Protein AF-A0A7R9XNV8-F1 (afdb_monomer)

Foldseek 3Di:
DACAVLLQCPDDDDPSVVVSVVSVVVVVVVVVVVCVVQPAALLQLLLPLQQPDADPPWPCNRGDPSVLSSLLSVLVLLVVLLVQFVVSLCCQQPPVLCRHPVCVVVDDPVPDSSSNVSSVSSVVSCVSVVRDHHSVNRVDDPVCVVVSVVSSVVVVVRHVSRSHD

InterPro domains:
  IPR039697 Iron-type alcohol dehydrogenase-like [PTHR11496] (18-164)
  IPR056798 Fe-containing alcohol dehydrogenase-like, C-terminal [PF25137] (19-164)

Radius of gyration: 17.06 Å; Cα contacts (8 Å, |Δi|>4): 182; chains: 1; bounding box: 47×35×40 Å

pLDDT: mean 87.43, std 15.34, range [40.94, 98.19]

Solvent-accessible surface area (backbone atoms only — not comparable to full-atom values): 9037 Å² total; per-residue (Å²): 129,66,56,53,75,51,68,68,53,90,80,57,74,66,71,67,33,52,55,35,50,51,50,42,51,52,50,52,49,52,48,50,58,46,44,74,76,52,66,64,22,46,37,54,24,54,14,48,42,47,21,64,43,53,41,88,90,27,85,30,51,86,22,33,57,62,73,56,23,31,56,47,30,38,54,64,46,51,51,52,32,36,75,71,14,72,66,51,23,45,44,31,33,70,62,47,24,52,40,59,38,61,72,57,78,78,70,66,65,90,82,63,62,44,35,59,51,34,44,52,50,52,53,50,52,38,52,70,62,71,46,70,79,49,64,57,74,57,54,51,50,81,87,48,48,64,60,41,51,57,53,21,64,70,32,49,88,21,40,75,58,28,85,50,129

Mean predicted aligned error: 6.17 Å

Nearest PDB structures (foldseek):
  3w5s-assembly1_B  TM=8.008E-01  e=2.190E+00  Rhizobium sp. MTP-10005

Secondary structure (DSSP, 8-state):
--SSTTTS-TT--SHHHHHHHHHHHHHHHHHHHHHHHS---HHHHHHHHHHH---TTSS-TT---HHHHHHHHHHHHHHHHHHH-HHHHHIIIIIIHHHH-GGGGGT--TTS-HHHHHHHHHHHHHHHTT---SGGGGT--GGGHHHHHHHHHT-HHHHTTSS--

Sequence (165 aa):
ESLVPAVAGAGTAGEEADAYRETQLVGSYLAGLAFGNAPVAAIHALAYPIGAFAKDDAPYPKGVPHGLSVSLMSAPVMRYNAEHSAWARDIYANELLPHVHPSALQGVERADDGAEHFVRVYESIARQCNVPSRISDVGIRGDDVASLAEQSQLQTRLLVNNPVA

Structure (mmCIF, N/CA/C/O backbone):
data_AF-A0A7R9XNV8-F1
#
_entry.id   AF-A0A7R9XNV8-F1
#
loop_
_atom_site.group_PDB
_atom_site.id
_atom_site.type_symbol
_atom_site.label_atom_id
_atom_site.label_alt_id
_atom_site.label_comp_id
_atom_site.label_asym_id
_atom_site.label_entity_id
_atom_site.label_seq_id
_atom_site.pdbx_PDB_ins_code
_atom_site.Cartn_x
_atom_site.Cartn_y
_atom_site.Cartn_z
_atom_site.occupancy
_atom_site.B_iso_or_equiv
_atom_site.auth_seq_id
_atom_site.auth_comp_id
_atom_site.auth_asym_id
_atom_site.auth_atom_id
_atom_site.pdbx_PDB_model_num
ATOM 1 N N . GLU A 1 1 ? 19.301 2.058 -8.188 1.00 40.94 1 GLU A N 1
ATOM 2 C CA . GLU A 1 1 ? 19.597 1.487 -6.856 1.00 40.94 1 GLU A CA 1
ATOM 3 C C . GLU A 1 1 ? 18.374 0.719 -6.360 1.00 40.94 1 GLU A C 1
ATOM 5 O O . GLU A 1 1 ? 17.274 1.048 -6.787 1.00 40.94 1 GLU A O 1
ATOM 10 N N . SER A 1 2 ? 18.559 -0.348 -5.576 1.00 43.47 2 SER A N 1
ATOM 11 C CA . SER A 1 2 ? 17.472 -1.223 -5.089 1.00 43.47 2 SER A CA 1
ATOM 12 C C . SER A 1 2 ? 16.751 -0.591 -3.897 1.00 43.47 2 SER A C 1
ATOM 14 O O . SER A 1 2 ? 17.419 -0.105 -2.990 1.00 43.47 2 SER A O 1
ATOM 16 N N . LEU A 1 3 ? 15.417 -0.637 -3.858 1.00 48.75 3 LEU A N 1
ATOM 17 C CA . LEU A 1 3 ? 14.609 -0.082 -2.756 1.00 48.75 3 LEU A CA 1
ATOM 18 C C . LEU A 1 3 ? 14.559 -0.979 -1.499 1.00 48.75 3 LEU A C 1
ATOM 20 O O . LEU A 1 3 ? 14.140 -0.527 -0.439 1.00 48.75 3 LEU A O 1
ATOM 24 N N . VAL A 1 4 ? 14.983 -2.245 -1.579 1.00 45.91 4 VAL A N 1
ATOM 25 C CA . VAL A 1 4 ? 14.828 -3.229 -0.478 1.00 45.91 4 VAL A CA 1
ATOM 26 C C . VAL A 1 4 ? 15.712 -2.974 0.740 1.00 45.91 4 VAL A C 1
ATOM 28 O O . VAL A 1 4 ? 15.193 -3.059 1.854 1.00 45.91 4 VAL A O 1
ATOM 31 N N . PRO A 1 5 ? 17.013 -2.648 0.597 1.00 47.16 5 PRO A N 1
ATOM 32 C CA . PRO A 1 5 ? 17.860 -2.389 1.762 1.00 47.16 5 PRO A CA 1
ATOM 33 C C . PRO A 1 5 ? 17.363 -1.186 2.582 1.00 47.16 5 PRO A C 1
ATOM 35 O O . PRO A 1 5 ? 17.653 -1.086 3.770 1.00 47.16 5 PRO A O 1
ATOM 38 N N . A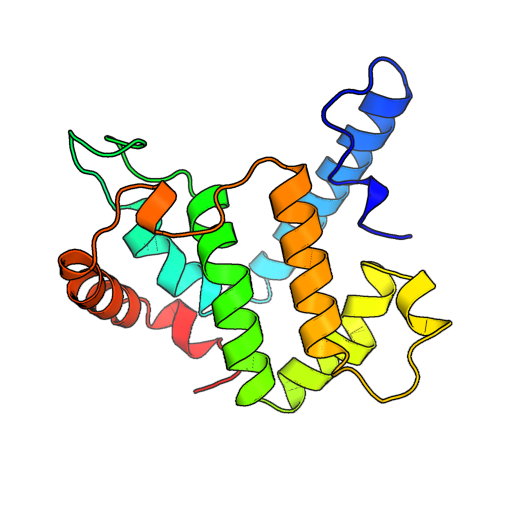LA A 1 6 ? 16.573 -0.302 1.961 1.00 51.00 6 ALA A N 1
ATOM 39 C CA . ALA A 1 6 ? 16.096 0.945 2.542 1.00 51.00 6 ALA A CA 1
ATOM 40 C C . ALA A 1 6 ? 14.886 0.799 3.476 1.00 51.00 6 ALA A C 1
ATOM 42 O O . ALA A 1 6 ? 14.551 1.765 4.142 1.00 51.00 6 ALA A O 1
ATOM 43 N N . VAL A 1 7 ? 14.248 -0.372 3.602 1.00 54.41 7 VAL A N 1
ATOM 44 C CA . VAL A 1 7 ? 13.054 -0.527 4.468 1.00 54.41 7 VAL A CA 1
ATOM 45 C C . VAL A 1 7 ? 13.297 -1.420 5.704 1.00 54.41 7 VAL A C 1
ATOM 47 O O . VAL A 1 7 ? 12.541 -1.365 6.675 1.00 54.41 7 VAL A O 1
ATOM 50 N N . ALA A 1 8 ? 14.391 -2.192 5.728 1.00 52.41 8 ALA A N 1
ATOM 51 C CA . ALA A 1 8 ? 14.688 -3.180 6.778 1.00 52.41 8 ALA A CA 1
ATOM 52 C C . ALA A 1 8 ? 15.786 -2.768 7.788 1.00 52.41 8 ALA A C 1
ATOM 54 O O . ALA A 1 8 ? 16.218 -3.582 8.599 1.00 52.41 8 ALA A O 1
ATOM 55 N N . GLY A 1 9 ? 16.233 -1.510 7.783 1.00 52.38 9 GLY A N 1
ATOM 56 C CA . GLY A 1 9 ? 17.311 -0.991 8.644 1.00 52.38 9 GLY A CA 1
ATOM 57 C C . GLY A 1 9 ? 16.867 -0.543 10.041 1.00 52.38 9 GLY A C 1
ATOM 58 O O . GLY A 1 9 ? 17.611 0.150 10.733 1.00 52.38 9 GLY A O 1
ATOM 59 N N . ALA A 1 10 ? 15.655 -0.903 10.476 1.00 48.78 10 ALA A N 1
ATOM 60 C CA . ALA A 1 10 ? 15.133 -0.577 11.804 1.00 48.78 10 ALA A CA 1
ATOM 61 C C . ALA A 1 10 ? 15.856 -1.397 12.895 1.00 48.78 10 ALA A C 1
ATOM 63 O O . ALA A 1 10 ? 15.313 -2.343 13.456 1.00 48.78 10 ALA A O 1
ATOM 64 N N . GLY A 1 11 ? 17.116 -1.054 13.163 1.00 53.16 11 GLY A N 1
ATOM 65 C CA . GLY A 1 11 ? 17.972 -1.728 14.140 1.00 53.16 11 GLY A CA 1
ATOM 66 C C . GLY A 1 11 ? 19.460 -1.385 14.039 1.00 53.16 11 GLY A C 1
ATOM 67 O O . GLY A 1 11 ? 20.218 -1.768 14.928 1.00 53.16 11 GLY A O 1
ATOM 68 N N . THR A 1 12 ? 19.893 -0.666 12.999 1.00 59.47 12 THR A N 1
ATOM 69 C CA . THR A 1 12 ? 21.294 -0.256 12.841 1.00 59.47 12 THR A CA 1
ATOM 70 C C . THR A 1 12 ? 21.581 1.020 13.642 1.00 59.47 12 THR A C 1
ATOM 72 O O . THR A 1 12 ? 20.697 1.848 13.880 1.00 59.47 12 THR A O 1
ATOM 75 N N . ALA A 1 13 ? 22.818 1.170 14.117 1.00 64.75 13 ALA A N 1
ATOM 76 C CA . ALA A 1 13 ? 23.297 2.348 14.839 1.00 64.75 13 ALA A CA 1
ATOM 77 C C . ALA A 1 13 ? 24.561 2.888 14.158 1.00 64.75 13 ALA A C 1
ATOM 79 O O . ALA A 1 13 ? 25.308 2.126 13.549 1.00 64.75 13 ALA A O 1
ATOM 80 N N . GLY A 1 14 ? 24.814 4.192 14.280 1.00 71.44 14 GLY A N 1
ATOM 81 C CA . GLY A 1 14 ? 25.939 4.847 13.607 1.00 71.44 14 GLY A CA 1
ATOM 82 C C . GLY A 1 14 ? 25.645 5.182 12.142 1.00 71.44 14 GLY A C 1
ATOM 83 O O . GLY A 1 14 ? 24.487 5.317 11.753 1.00 71.44 14 GLY A O 1
ATOM 84 N N . GLU A 1 15 ? 26.696 5.327 11.338 1.00 74.06 15 GLU A N 1
ATOM 85 C CA . GLU A 1 15 ? 26.646 5.876 9.970 1.00 74.06 15 GLU A CA 1
ATOM 86 C C . GLU A 1 15 ? 25.699 5.110 9.026 1.00 74.06 15 GLU A C 1
ATOM 88 O O . GLU A 1 15 ? 25.050 5.711 8.172 1.00 74.06 15 GLU A O 1
ATOM 93 N N . GLU A 1 16 ? 25.541 3.797 9.220 1.00 75.12 16 GLU A N 1
ATOM 94 C CA . GLU A 1 16 ? 24.609 2.966 8.444 1.00 75.12 16 GLU A CA 1
ATOM 95 C C . GLU A 1 16 ? 23.139 3.359 8.676 1.00 75.12 16 GLU A C 1
ATOM 97 O O . GLU A 1 16 ? 22.328 3.351 7.749 1.00 75.12 16 GLU A O 1
ATOM 102 N N . ALA A 1 17 ? 22.790 3.760 9.902 1.00 76.19 17 ALA A N 1
ATOM 103 C CA . ALA A 1 17 ? 21.446 4.220 10.234 1.00 76.19 17 ALA A CA 1
ATOM 104 C C . ALA A 1 17 ? 21.138 5.585 9.606 1.00 76.19 17 ALA A C 1
ATOM 106 O O . ALA A 1 17 ? 19.993 5.861 9.244 1.00 76.19 17 ALA A O 1
ATOM 107 N N . ASP A 1 18 ? 22.149 6.441 9.475 1.00 81.88 18 ASP A N 1
ATOM 108 C CA . ASP A 1 18 ? 21.992 7.766 8.879 1.00 81.88 18 ASP A CA 1
ATOM 109 C C . ASP A 1 18 ? 21.856 7.674 7.358 1.00 81.88 18 ASP A C 1
ATOM 111 O O . ASP A 1 18 ? 20.914 8.244 6.808 1.00 81.88 18 ASP A O 1
ATOM 115 N N . ALA A 1 19 ? 22.675 6.848 6.697 1.00 82.56 19 ALA A N 1
ATOM 116 C CA . ALA A 1 19 ? 22.517 6.542 5.274 1.00 82.56 19 ALA A CA 1
ATOM 117 C C . ALA A 1 19 ? 21.137 5.925 4.963 1.00 82.56 19 ALA A C 1
ATOM 119 O O . ALA A 1 19 ? 20.483 6.269 3.973 1.00 82.56 19 ALA A O 1
ATOM 120 N N . TYR A 1 20 ? 20.648 5.050 5.847 1.00 81.25 20 TYR A N 1
ATOM 121 C CA . TYR A 1 20 ? 19.305 4.482 5.753 1.00 81.25 20 TYR A CA 1
ATOM 122 C C . TYR A 1 20 ? 18.211 5.557 5.848 1.00 81.25 20 TYR A C 1
ATOM 124 O O . TYR A 1 20 ? 17.306 5.608 5.011 1.00 81.25 20 TYR A O 1
ATOM 132 N N . ARG A 1 21 ? 18.285 6.445 6.848 1.00 83.94 21 ARG A N 1
ATOM 133 C CA . ARG A 1 21 ? 17.314 7.538 7.026 1.00 83.94 21 ARG A CA 1
ATOM 134 C C . ARG A 1 21 ? 17.327 8.512 5.858 1.00 83.94 21 ARG A C 1
ATOM 136 O O . ARG A 1 21 ? 16.256 8.945 5.443 1.00 83.94 21 ARG A O 1
ATOM 143 N N . GLU A 1 22 ? 18.502 8.841 5.333 1.00 89.94 22 GLU A N 1
ATOM 144 C CA . GLU A 1 22 ? 18.644 9.691 4.151 1.00 89.94 22 GLU A CA 1
ATOM 145 C C . GLU A 1 22 ? 17.948 9.057 2.944 1.00 89.94 22 GLU A C 1
ATOM 147 O O . GLU A 1 22 ? 17.108 9.696 2.309 1.00 89.94 22 GLU A O 1
ATOM 152 N N . THR A 1 23 ? 18.194 7.769 2.700 1.00 88.31 23 THR A N 1
ATOM 153 C CA . THR A 1 23 ? 17.541 7.026 1.613 1.00 88.31 23 THR A CA 1
ATOM 154 C C . THR A 1 23 ? 16.018 7.020 1.774 1.00 88.31 23 THR A C 1
ATOM 156 O O . THR A 1 23 ? 15.289 7.284 0.816 1.00 88.31 23 THR A O 1
ATOM 159 N N . GLN A 1 24 ? 15.515 6.795 2.991 1.00 87.88 24 GLN A N 1
ATOM 160 C CA . GLN A 1 24 ? 14.078 6.825 3.279 1.00 87.88 24 GLN A CA 1
ATOM 161 C C . GLN A 1 24 ? 13.466 8.220 3.131 1.00 87.88 24 GLN A C 1
ATOM 163 O O . GLN A 1 24 ? 12.341 8.350 2.646 1.00 87.88 24 GLN A O 1
ATOM 168 N N . LEU A 1 25 ? 14.193 9.268 3.520 1.00 93.06 25 LEU A N 1
ATOM 169 C CA . LEU A 1 25 ? 13.758 10.649 3.347 1.00 93.06 25 LEU A CA 1
ATOM 170 C C . LEU A 1 25 ? 13.634 10.997 1.860 1.00 93.06 25 LEU A C 1
ATOM 172 O O . LEU A 1 25 ? 12.608 11.536 1.445 1.00 93.06 25 LEU A O 1
ATOM 176 N N . VAL A 1 26 ? 14.638 10.636 1.057 1.00 95.00 26 VAL A N 1
ATOM 177 C CA . VAL A 1 26 ? 14.620 10.823 -0.400 1.00 95.00 26 VAL A CA 1
ATOM 178 C C . VAL A 1 26 ? 13.481 10.021 -1.031 1.00 9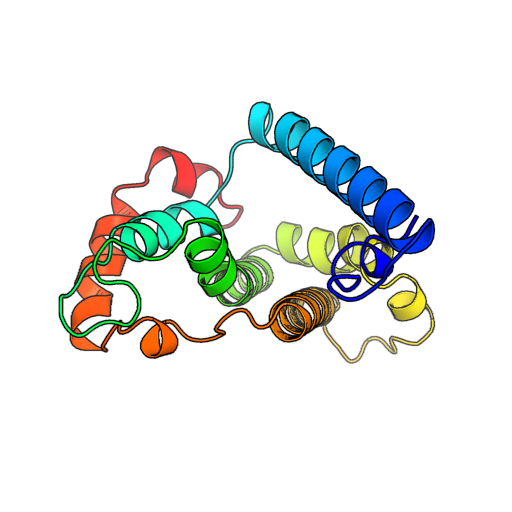5.00 26 VAL A C 1
ATOM 180 O O . VAL A 1 26 ? 12.707 10.576 -1.809 1.00 95.00 26 VAL A O 1
ATOM 183 N N . GLY A 1 27 ? 13.317 8.749 -0.659 1.00 91.56 27 GLY A N 1
ATOM 184 C CA . GLY A 1 27 ? 12.229 7.901 -1.151 1.00 91.56 27 GLY A CA 1
ATOM 185 C C . GLY A 1 27 ? 10.844 8.472 -0.835 1.00 91.56 27 GLY A C 1
ATOM 186 O O . GLY A 1 27 ? 9.992 8.558 -1.718 1.00 91.56 27 GLY A O 1
ATOM 187 N N . SER A 1 28 ? 10.633 8.936 0.399 1.00 92.50 28 SER A N 1
ATOM 188 C CA . SER A 1 28 ? 9.384 9.580 0.829 1.00 92.50 28 SER A CA 1
ATOM 189 C C . SER A 1 28 ? 9.111 10.883 0.070 1.00 92.50 28 SER A C 1
ATOM 191 O O . SER A 1 28 ? 7.989 11.117 -0.384 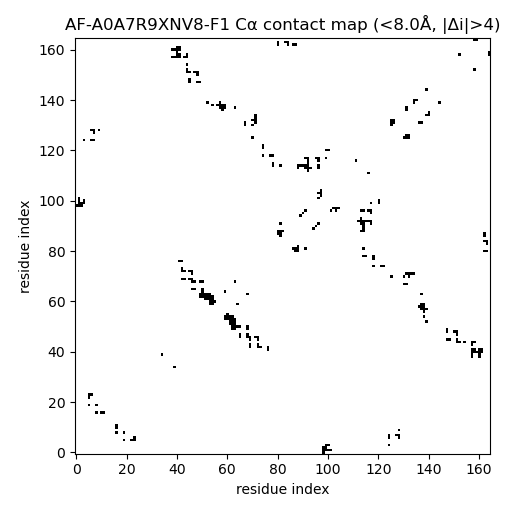1.00 92.50 28 SER A O 1
ATOM 193 N N . TYR A 1 29 ? 10.139 11.709 -0.144 1.00 96.06 29 TYR A N 1
ATOM 194 C CA . TYR A 1 29 ? 10.023 12.935 -0.932 1.00 96.06 29 TYR A CA 1
ATOM 195 C C . TYR A 1 29 ? 9.635 12.648 -2.391 1.00 96.06 29 TYR A C 1
ATOM 197 O O . TYR A 1 29 ? 8.694 13.252 -2.909 1.00 96.06 29 TYR A O 1
ATOM 205 N N . LEU A 1 30 ? 10.303 11.688 -3.039 1.00 95.88 30 LEU A N 1
ATOM 206 C CA . LEU A 1 30 ? 9.993 11.277 -4.412 1.00 95.88 30 LEU A CA 1
ATOM 207 C C . LEU A 1 30 ? 8.585 10.683 -4.528 1.00 95.88 30 LEU A C 1
ATOM 209 O O . LEU A 1 30 ? 7.868 11.002 -5.476 1.00 95.88 30 LEU A O 1
ATOM 213 N N . ALA A 1 31 ? 8.157 9.881 -3.549 1.00 93.19 31 ALA A N 1
ATOM 214 C CA . ALA A 1 31 ? 6.788 9.384 -3.488 1.00 93.19 31 ALA A CA 1
ATOM 215 C C . ALA A 1 31 ? 5.785 10.547 -3.403 1.00 93.19 31 ALA A C 1
ATOM 217 O O . ALA A 1 31 ? 4.812 10.563 -4.155 1.00 93.19 31 ALA A O 1
ATOM 218 N N . GLY A 1 32 ? 6.064 11.551 -2.562 1.00 94.31 32 GLY A N 1
ATOM 219 C CA . GLY A 1 32 ? 5.276 12.781 -2.448 1.00 94.31 32 GLY A CA 1
ATOM 220 C C . GLY A 1 32 ? 5.142 13.547 -3.763 1.00 94.31 32 GLY A C 1
ATOM 221 O O . GLY A 1 32 ? 4.040 13.952 -4.134 1.00 94.31 32 GLY A O 1
ATOM 222 N N . LEU A 1 33 ? 6.243 13.697 -4.504 1.00 97.00 33 LEU A N 1
ATOM 223 C CA . LEU A 1 33 ? 6.218 14.293 -5.841 1.00 97.00 33 LEU A CA 1
ATOM 224 C C . LEU A 1 33 ? 5.381 13.465 -6.823 1.00 97.00 33 LEU A C 1
ATOM 226 O O . LEU A 1 33 ? 4.619 14.036 -7.604 1.00 97.00 33 LEU A O 1
ATOM 230 N N . ALA A 1 34 ? 5.494 12.136 -6.778 1.00 94.44 34 ALA A N 1
ATOM 231 C CA . ALA A 1 34 ? 4.751 11.244 -7.659 1.00 94.44 34 ALA A CA 1
ATOM 232 C C . ALA A 1 34 ? 3.240 11.326 -7.401 1.00 94.44 34 ALA A C 1
ATOM 234 O O . ALA A 1 34 ? 2.496 11.726 -8.296 1.00 94.44 34 ALA A O 1
ATOM 235 N N . PHE A 1 35 ? 2.769 11.032 -6.182 1.00 92.56 35 PHE A N 1
ATOM 236 C CA . PHE A 1 35 ? 1.324 11.030 -5.917 1.00 92.56 35 PHE A CA 1
ATOM 237 C C . PHE A 1 35 ? 0.701 12.432 -5.865 1.00 92.56 35 PHE A C 1
ATOM 239 O O . PHE A 1 35 ? -0.516 12.567 -5.993 1.00 92.56 35 PHE A O 1
ATOM 246 N N . GLY A 1 36 ? 1.518 13.483 -5.717 1.00 91.56 36 GLY A N 1
ATOM 247 C CA . GLY A 1 36 ? 1.087 14.870 -5.896 1.00 91.56 36 GLY A CA 1
ATOM 248 C C . GLY A 1 36 ? 0.667 15.199 -7.335 1.00 91.56 36 GLY A C 1
ATOM 249 O O . GLY A 1 36 ? -0.137 16.107 -7.530 1.00 91.56 36 GLY A O 1
ATOM 250 N N . ASN A 1 37 ? 1.164 14.449 -8.329 1.00 93.56 37 ASN A N 1
ATOM 251 C CA . ASN A 1 37 ? 0.853 14.635 -9.753 1.00 93.56 37 ASN A CA 1
ATOM 252 C C . ASN A 1 37 ? 0.032 13.481 -10.357 1.00 93.56 37 ASN A C 1
ATOM 254 O O . ASN A 1 37 ? -0.722 13.692 -11.303 1.00 93.56 37 ASN A O 1
ATOM 258 N N . ALA A 1 38 ? 0.154 12.274 -9.805 1.00 91.81 38 ALA A N 1
ATOM 259 C CA . ALA A 1 38 ? -0.603 11.086 -10.181 1.00 91.81 38 ALA A CA 1
ATOM 260 C C . ALA A 1 38 ? -1.309 10.534 -8.931 1.00 91.81 38 ALA A C 1
ATOM 262 O O . ALA A 1 38 ? -0.711 9.751 -8.190 1.00 91.81 38 ALA A O 1
ATOM 263 N N . PRO A 1 39 ? -2.548 10.975 -8.641 1.00 91.12 39 PRO A N 1
ATOM 264 C CA . PRO A 1 39 ? -3.224 10.639 -7.397 1.00 91.12 39 PRO A CA 1
ATOM 265 C C . PRO A 1 39 ? -3.337 9.134 -7.149 1.00 91.12 39 PRO A C 1
ATOM 267 O O . PRO A 1 39 ? -3.355 8.311 -8.060 1.00 91.12 39 PRO A O 1
ATOM 270 N N . VAL A 1 40 ? -3.475 8.787 -5.875 1.00 95.69 40 VAL A N 1
ATOM 271 C CA . VAL A 1 40 ? -3.647 7.405 -5.423 1.00 95.69 40 VAL A CA 1
ATOM 272 C C . VAL A 1 40 ? -4.999 6.806 -5.842 1.00 95.69 40 VAL A C 1
ATOM 274 O O . VAL A 1 40 ? -5.939 7.520 -6.206 1.00 95.69 40 VAL A O 1
ATOM 277 N N . ALA A 1 41 ? -5.088 5.476 -5.755 1.00 97.12 41 ALA A N 1
ATOM 278 C CA . ALA A 1 41 ? -6.204 4.681 -6.266 1.00 97.12 41 ALA A CA 1
ATOM 279 C C . ALA A 1 41 ? -6.859 3.791 -5.184 1.00 97.12 41 ALA A C 1
ATOM 281 O O . ALA A 1 41 ? -6.927 4.170 -4.009 1.00 97.12 41 ALA A O 1
ATOM 282 N N . ALA A 1 42 ? -7.330 2.596 -5.564 1.00 97.94 42 ALA A N 1
ATOM 283 C CA . ALA A 1 42 ? -8.139 1.716 -4.720 1.00 97.94 42 ALA A CA 1
ATOM 284 C C . ALA A 1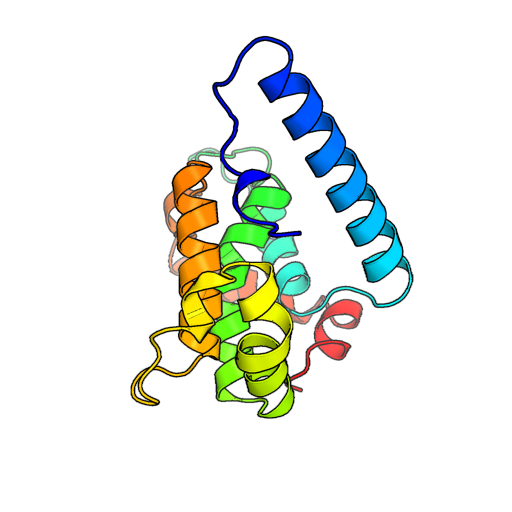 42 ? -7.482 1.339 -3.380 1.00 97.94 42 ALA A C 1
ATOM 286 O O . ALA A 1 42 ? -8.178 1.291 -2.372 1.00 97.94 42 ALA A O 1
ATOM 287 N N . ILE A 1 43 ? -6.153 1.164 -3.318 1.00 97.88 43 ILE A N 1
ATOM 288 C CA . ILE A 1 43 ? -5.453 0.892 -2.044 1.00 97.88 43 ILE A CA 1
ATOM 289 C C . ILE A 1 43 ? -5.814 1.949 -0.989 1.00 97.88 43 ILE A C 1
ATOM 291 O O . ILE A 1 43 ? -6.176 1.604 0.131 1.00 97.88 43 ILE A O 1
ATOM 295 N N . HIS A 1 44 ? -5.769 3.236 -1.347 1.00 98.00 44 HIS A N 1
ATOM 296 C CA . HIS A 1 44 ? -6.103 4.313 -0.411 1.00 98.00 44 HIS A CA 1
ATOM 297 C C . HIS A 1 44 ? -7.611 4.417 -0.166 1.00 98.00 44 HIS A C 1
ATOM 299 O O . HIS A 1 44 ? -8.022 4.653 0.968 1.00 98.00 44 HIS A O 1
ATOM 305 N N . ALA A 1 45 ? -8.432 4.192 -1.198 1.00 97.94 45 ALA A N 1
ATOM 306 C CA . ALA A 1 45 ? -9.890 4.171 -1.069 1.00 97.94 45 ALA A CA 1
ATOM 307 C C . ALA A 1 45 ? -10.366 3.150 -0.021 1.00 97.94 45 ALA A C 1
ATOM 309 O O . ALA A 1 45 ? -11.207 3.469 0.818 1.00 97.94 45 ALA A O 1
ATOM 310 N N . LEU A 1 46 ? -9.793 1.944 -0.038 1.00 98.00 46 LEU A N 1
ATOM 311 C CA . LEU A 1 46 ? -10.117 0.879 0.911 1.00 98.00 46 LEU A CA 1
ATOM 312 C C . LEU A 1 46 ? -9.452 1.100 2.280 1.00 98.00 46 LEU A C 1
ATOM 314 O O . LEU A 1 46 ? -10.011 0.745 3.317 1.00 98.00 46 LEU A O 1
ATOM 318 N N . ALA A 1 47 ? -8.283 1.742 2.308 1.00 97.81 47 ALA A N 1
ATOM 319 C CA . ALA A 1 47 ? -7.567 2.050 3.542 1.00 97.81 47 ALA A CA 1
ATOM 320 C C . ALA A 1 47 ? -8.226 3.147 4.394 1.00 97.81 47 ALA A C 1
ATOM 322 O O . ALA A 1 47 ? -7.984 3.190 5.602 1.00 97.81 47 ALA A O 1
ATOM 323 N N . TYR A 1 48 ? -9.021 4.050 3.809 1.00 97.62 48 TYR A N 1
ATOM 324 C CA . TYR A 1 48 ? -9.656 5.151 4.545 1.00 97.62 48 TYR A CA 1
ATOM 325 C C . TYR A 1 48 ? -10.693 4.663 5.573 1.00 97.62 48 TYR A C 1
ATOM 327 O O . TYR A 1 48 ? -10.533 5.005 6.747 1.00 97.62 48 TYR A O 1
ATOM 335 N N . PRO A 1 49 ? -11.685 3.820 5.215 1.00 97.31 49 PRO A N 1
ATOM 336 C CA . PRO A 1 49 ? -12.597 3.218 6.193 1.00 97.31 49 PRO A CA 1
ATOM 337 C C . PRO A 1 49 ? -11.878 2.409 7.274 1.00 97.31 49 PRO A C 1
ATOM 339 O O . PRO A 1 49 ? -12.207 2.522 8.449 1.00 97.31 49 PRO A O 1
ATOM 342 N N . ILE A 1 50 ? -10.842 1.648 6.900 1.00 97.25 50 ILE A N 1
ATOM 343 C CA . ILE A 1 50 ? -10.020 0.896 7.861 1.00 97.25 50 ILE A CA 1
ATOM 344 C C . ILE A 1 50 ? -9.290 1.850 8.814 1.00 97.25 50 ILE A C 1
ATOM 346 O O . ILE A 1 50 ? -9.239 1.601 10.011 1.00 97.25 50 ILE A O 1
ATOM 350 N N . GLY A 1 51 ? -8.752 2.962 8.312 1.00 96.44 51 GLY A N 1
ATOM 351 C CA . GLY A 1 51 ? -8.104 3.978 9.142 1.00 96.44 51 GLY A CA 1
ATOM 352 C C . GLY A 1 51 ? -9.066 4.634 10.135 1.00 96.44 51 GLY A C 1
ATOM 353 O O . GLY A 1 51 ? -8.695 4.909 11.273 1.00 96.44 51 GLY A O 1
ATOM 354 N N . ALA A 1 52 ? -10.319 4.832 9.723 1.00 96.44 52 ALA A N 1
ATOM 355 C CA . ALA A 1 52 ? -11.388 5.358 10.567 1.00 96.44 52 ALA A CA 1
ATOM 356 C C . ALA A 1 52 ? -12.018 4.302 11.498 1.00 96.44 52 ALA A C 1
ATOM 358 O O . ALA A 1 52 ? -12.825 4.658 12.357 1.00 96.44 52 ALA A O 1
ATOM 359 N N . PHE A 1 53 ? -11.666 3.021 11.347 1.00 95.69 53 PHE A N 1
ATOM 360 C CA . PHE A 1 53 ? -12.198 1.946 12.175 1.00 95.69 53 PHE A CA 1
ATOM 361 C C . PHE A 1 53 ? -11.702 2.089 13.614 1.00 95.69 53 PHE A C 1
ATOM 363 O O . PHE A 1 53 ? -10.524 1.883 13.910 1.00 95.69 53 PHE A O 1
ATOM 370 N N . ALA A 1 54 ? -12.622 2.431 14.509 1.00 92.94 54 ALA A N 1
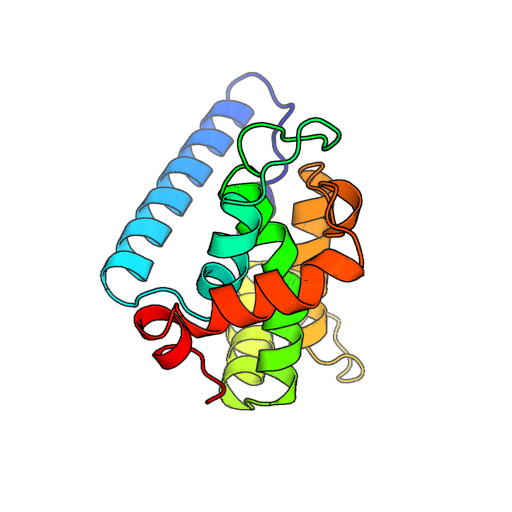ATOM 371 C CA . ALA A 1 54 ? -12.368 2.616 15.927 1.00 92.94 54 ALA A CA 1
ATOM 372 C C . ALA A 1 54 ? -13.414 1.842 16.737 1.00 92.94 54 ALA A C 1
ATOM 374 O O . ALA A 1 54 ? -14.615 2.094 16.623 1.00 92.94 54 ALA A O 1
ATOM 375 N N . LYS A 1 55 ? -12.945 0.895 17.552 1.00 92.81 55 LYS A N 1
ATOM 376 C CA . LY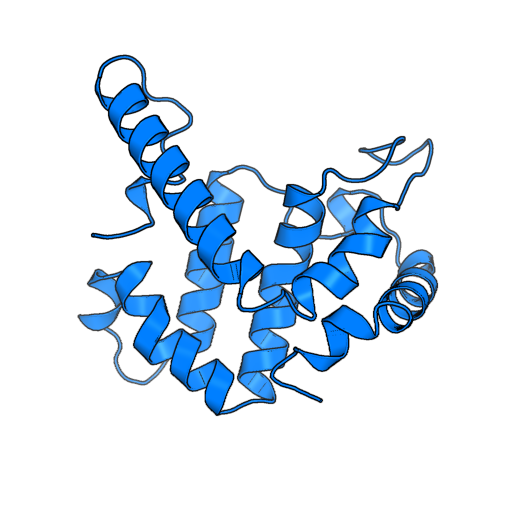S A 1 55 ? -13.743 0.177 18.551 1.00 92.81 55 LYS A CA 1
ATOM 377 C C . LYS A 1 55 ? -12.957 0.082 19.848 1.00 92.81 55 LYS A C 1
ATOM 379 O O . LYS A 1 55 ? -11.751 -0.154 19.811 1.00 92.81 55 LYS A O 1
ATOM 384 N N . ASP A 1 56 ? -13.645 0.231 20.975 1.00 92.75 56 ASP A N 1
ATOM 385 C CA . ASP A 1 56 ? -13.014 0.240 22.302 1.00 92.75 56 ASP A CA 1
ATOM 386 C C . ASP A 1 56 ? -12.263 -1.064 22.618 1.00 92.75 56 ASP A C 1
ATOM 388 O O . ASP A 1 56 ? -11.274 -1.046 23.346 1.00 92.75 56 ASP A O 1
ATOM 392 N N . ASP A 1 57 ? -12.709 -2.189 22.051 1.00 92.38 57 ASP A N 1
ATOM 393 C CA . ASP A 1 57 ? -12.111 -3.516 22.220 1.00 92.38 57 ASP A CA 1
ATOM 394 C C . ASP A 1 57 ? -11.068 -3.876 21.140 1.00 92.38 57 ASP A C 1
ATOM 396 O O . ASP A 1 57 ? -10.524 -4.982 21.163 1.00 92.38 57 ASP A O 1
ATOM 400 N N . ALA A 1 58 ? -10.776 -2.974 20.195 1.00 94.25 58 ALA A N 1
ATOM 401 C CA . ALA A 1 58 ? -9.795 -3.196 19.132 1.00 94.25 58 ALA A CA 1
ATOM 402 C C . ALA A 1 58 ? -8.382 -2.716 19.530 1.00 94.25 58 ALA A C 1
ATOM 404 O O . ALA A 1 58 ? -8.244 -1.793 20.334 1.00 94.25 58 ALA A O 1
ATOM 405 N N . PRO A 1 59 ? -7.307 -3.257 18.915 1.00 94.75 59 PRO A N 1
ATOM 406 C CA . PRO A 1 59 ? -5.929 -2.816 19.172 1.00 94.75 59 PRO A CA 1
ATOM 407 C C . PRO A 1 59 ? -5.681 -1.317 18.931 1.00 94.75 59 PRO A C 1
ATOM 409 O O . PRO A 1 59 ? -4.770 -0.735 19.521 1.00 94.75 59 PRO A O 1
ATOM 412 N N . TYR A 1 60 ? -6.497 -0.689 18.078 1.00 94.94 60 TYR A N 1
ATOM 413 C CA . TYR A 1 60 ? -6.415 0.726 17.718 1.00 94.94 60 TYR A CA 1
ATOM 414 C C . TYR A 1 60 ? -7.735 1.453 18.032 1.00 94.94 60 TYR A C 1
ATOM 416 O O . TYR A 1 60 ? -8.497 1.783 17.121 1.00 94.94 60 TYR A O 1
ATOM 424 N N . PRO A 1 61 ? -8.024 1.761 19.309 1.00 94.56 61 PRO A N 1
ATOM 425 C CA . PRO A 1 61 ? -9.323 2.304 19.721 1.00 94.56 61 PRO A CA 1
ATOM 426 C C . PRO A 1 61 ? -9.593 3.730 19.213 1.00 94.56 61 PRO A C 1
ATOM 428 O O . PRO A 1 61 ? -10.696 4.242 19.355 1.00 94.56 61 PRO A O 1
ATOM 431 N N . LYS A 1 62 ? -8.592 4.389 18.615 1.00 95.88 62 LYS A N 1
ATOM 432 C CA . LYS A 1 62 ? -8.697 5.736 18.029 1.00 95.88 62 LYS A CA 1
ATOM 433 C C . LYS A 1 62 ? -8.597 5.746 16.500 1.00 95.88 62 LYS A C 1
ATOM 435 O O . LYS A 1 62 ? -8.442 6.821 15.926 1.00 95.88 62 LYS A O 1
ATOM 440 N N . GLY A 1 63 ? -8.651 4.582 15.857 1.00 96.00 63 GLY A N 1
ATOM 441 C CA . GLY A 1 63 ? -8.413 4.445 14.423 1.00 96.00 63 GLY A CA 1
ATOM 442 C C . GLY A 1 63 ? -7.075 3.782 14.115 1.00 96.00 63 GLY A C 1
ATOM 443 O O . GLY A 1 63 ? -6.071 4.001 14.802 1.00 96.00 63 GLY A O 1
ATOM 444 N N . VAL A 1 64 ? -7.066 2.966 13.064 1.00 97.06 64 VAL A N 1
ATOM 445 C CA . VAL A 1 64 ? -5.871 2.275 12.573 1.00 97.06 64 VAL A CA 1
ATOM 446 C C . VAL A 1 64 ? -4.914 3.305 11.948 1.00 97.06 64 VAL A C 1
ATOM 448 O O . VAL A 1 64 ? -5.339 4.082 11.089 1.00 97.06 64 VAL A O 1
ATOM 451 N N . PRO A 1 65 ? -3.618 3.333 12.321 1.00 96.56 65 PRO A N 1
ATOM 452 C CA . PRO A 1 65 ? -2.646 4.238 11.714 1.00 96.56 65 PRO A CA 1
ATOM 453 C C . PRO A 1 65 ? -2.654 4.150 10.186 1.00 96.56 65 PRO A C 1
ATOM 455 O O . PRO A 1 65 ? -2.663 3.059 9.621 1.00 96.56 65 PRO A O 1
ATOM 458 N N . HIS A 1 66 ? -2.603 5.294 9.503 1.00 96.12 66 HIS A N 1
ATOM 459 C CA . HIS A 1 66 ? -2.817 5.343 8.053 1.00 96.12 66 HIS A CA 1
ATOM 460 C C . HIS A 1 66 ? -1.865 4.438 7.249 1.00 96.12 66 HIS A C 1
ATOM 462 O O . HIS A 1 66 ? -2.304 3.706 6.367 1.00 96.12 66 HIS A O 1
ATOM 468 N N . GLY A 1 67 ? -0.569 4.425 7.583 1.00 94.38 67 GLY A N 1
ATOM 469 C CA . GLY A 1 67 ? 0.397 3.545 6.912 1.00 94.38 67 GLY A CA 1
ATOM 470 C C . GLY A 1 67 ? 0.075 2.055 7.085 1.00 94.38 67 GLY A C 1
ATOM 471 O O . GLY A 1 67 ? 0.281 1.267 6.164 1.00 94.38 67 GLY A O 1
ATOM 472 N N . LEU A 1 68 ? -0.501 1.679 8.232 1.00 95.38 68 LEU A N 1
ATOM 473 C CA . LEU A 1 68 ? -0.950 0.316 8.496 1.00 95.38 68 LEU A CA 1
ATOM 474 C C . LEU A 1 68 ? -2.197 -0.028 7.675 1.00 95.38 68 LEU A C 1
ATOM 476 O O . LEU A 1 68 ? -2.238 -1.084 7.048 1.00 95.38 68 LEU A O 1
ATOM 480 N N . SER A 1 69 ? -3.190 0.865 7.624 1.00 97.12 69 SER A N 1
ATOM 481 C CA . SER A 1 69 ? -4.405 0.617 6.840 1.00 97.12 69 SER A CA 1
ATOM 482 C C . SER A 1 69 ? -4.119 0.512 5.339 1.00 97.12 69 SER A C 1
ATOM 484 O O . SER A 1 69 ? -4.682 -0.351 4.666 1.00 97.12 69 SER A O 1
ATOM 486 N N . VAL A 1 70 ? -3.186 1.323 4.827 1.00 97.06 70 VAL A N 1
ATOM 487 C CA . VAL A 1 70 ? -2.666 1.213 3.455 1.00 97.06 70 VAL A CA 1
ATOM 488 C C . VAL A 1 70 ? -1.979 -0.132 3.247 1.00 97.06 70 VAL A C 1
ATOM 490 O O . VAL A 1 70 ? -2.292 -0.829 2.284 1.00 97.06 70 VAL A O 1
ATOM 493 N N . SER A 1 71 ? -1.090 -0.538 4.158 1.00 96.31 71 SER A N 1
ATOM 494 C CA . SER A 1 71 ? -0.337 -1.784 4.002 1.00 96.31 71 SER A CA 1
ATOM 495 C C . SER A 1 71 ? -1.221 -3.032 3.981 1.00 96.31 71 SER A C 1
ATOM 497 O O . SER A 1 71 ? -1.007 -3.909 3.142 1.00 96.31 71 SER A O 1
ATOM 499 N N . LEU A 1 72 ? -2.266 -3.065 4.813 1.00 96.69 72 LEU A N 1
ATOM 500 C CA . LEU A 1 72 ? -3.260 -4.141 4.837 1.00 96.69 72 LEU A CA 1
ATOM 501 C C . LEU A 1 72 ? -3.979 -4.321 3.492 1.00 96.69 72 LEU A C 1
ATOM 503 O O . LEU A 1 72 ? -4.303 -5.447 3.118 1.00 96.69 72 LEU A O 1
ATOM 507 N N . MET A 1 73 ? -4.232 -3.229 2.764 1.00 97.50 73 MET A N 1
ATOM 508 C CA . MET A 1 73 ? -4.959 -3.256 1.487 1.00 97.50 73 MET A CA 1
ATOM 509 C C . MET A 1 73 ? -4.056 -3.421 0.265 1.00 97.50 73 MET A C 1
ATOM 511 O O . MET A 1 73 ? -4.544 -3.809 -0.794 1.00 97.50 73 MET A O 1
ATOM 515 N N . SER A 1 74 ? -2.751 -3.174 0.389 1.00 97.25 74 SER A N 1
ATOM 516 C CA . SER A 1 74 ? -1.813 -3.232 -0.736 1.00 97.25 74 SER A CA 1
ATOM 517 C C . SER A 1 74 ? -1.824 -4.577 -1.457 1.00 97.25 74 SER A C 1
ATOM 519 O O . SER A 1 74 ? -2.126 -4.626 -2.645 1.00 97.25 74 SER A O 1
ATOM 521 N N . ALA A 1 75 ? -1.538 -5.677 -0.755 1.00 96.69 75 ALA A N 1
ATOM 522 C CA . ALA A 1 75 ? -1.422 -6.992 -1.380 1.00 96.69 75 ALA A CA 1
ATOM 523 C C . ALA A 1 75 ? -2.723 -7.488 -2.053 1.00 96.69 75 ALA A C 1
ATOM 525 O O . ALA A 1 75 ? -2.660 -7.872 -3.224 1.00 96.69 75 ALA A O 1
ATOM 526 N N . PRO A 1 76 ? -3.906 -7.472 -1.399 1.00 97.31 76 PRO A N 1
ATOM 527 C CA . PRO A 1 76 ? -5.138 -7.918 -2.054 1.00 97.31 76 PRO A CA 1
ATOM 528 C C . PRO A 1 76 ? -5.525 -7.037 -3.251 1.00 97.31 76 PRO A C 1
ATOM 530 O O . PRO A 1 76 ? -5.940 -7.569 -4.279 1.00 97.31 76 PRO A O 1
ATOM 533 N N . VAL A 1 77 ? -5.339 -5.714 -3.171 1.00 98.12 77 VAL A N 1
ATOM 534 C CA . VAL A 1 77 ? -5.672 -4.807 -4.283 1.00 98.12 77 VAL A CA 1
ATOM 535 C C . VAL A 1 77 ? -4.680 -4.939 -5.439 1.00 98.12 77 VAL A C 1
ATOM 537 O O . VAL A 1 77 ? -5.099 -4.933 -6.593 1.00 98.12 77 VAL A O 1
ATOM 540 N N . MET A 1 78 ? -3.379 -5.104 -5.173 1.00 97.94 78 MET A N 1
ATOM 541 C CA . MET A 1 78 ? -2.393 -5.367 -6.229 1.00 97.94 78 MET A CA 1
ATOM 542 C C . MET A 1 78 ? -2.702 -6.674 -6.963 1.00 97.94 78 MET A C 1
ATOM 544 O O . MET A 1 78 ? -2.661 -6.693 -8.190 1.00 97.94 78 MET A O 1
ATOM 548 N N . ARG A 1 79 ? -3.082 -7.743 -6.248 1.00 97.56 79 ARG A N 1
ATOM 549 C CA . ARG A 1 79 ? -3.511 -9.003 -6.881 1.00 97.56 79 ARG A CA 1
ATOM 550 C C . ARG A 1 79 ? -4.763 -8.818 -7.730 1.00 97.56 79 ARG A C 1
ATOM 552 O O . ARG A 1 79 ? -4.760 -9.223 -8.886 1.00 97.56 79 ARG A O 1
ATOM 559 N N . TYR A 1 80 ? -5.784 -8.140 -7.204 1.00 98.00 80 TYR A N 1
ATOM 560 C CA . TYR A 1 80 ? -6.996 -7.824 -7.965 1.00 98.00 80 TYR A CA 1
ATOM 561 C C . TYR A 1 80 ? -6.679 -7.040 -9.247 1.00 98.00 80 TYR A C 1
ATOM 563 O O . TYR A 1 80 ? -7.146 -7.395 -10.330 1.00 98.00 80 TYR A O 1
ATOM 571 N N . ASN A 1 81 ? -5.830 -6.014 -9.141 1.00 98.19 81 ASN A N 1
ATOM 572 C CA . ASN A 1 81 ? -5.397 -5.212 -10.279 1.00 98.19 81 ASN A CA 1
ATOM 573 C C . ASN A 1 81 ? -4.608 -6.042 -11.297 1.00 98.19 81 ASN A C 1
ATOM 575 O O . ASN A 1 81 ? -4.861 -5.922 -12.491 1.00 98.19 81 ASN A O 1
ATOM 579 N N . ALA A 1 82 ? -3.692 -6.900 -10.850 1.00 96.75 82 ALA A N 1
ATOM 580 C CA . ALA A 1 82 ? -2.928 -7.778 -11.730 1.00 96.75 82 ALA A CA 1
ATOM 581 C C . ALA A 1 82 ? -3.814 -8.828 -12.415 1.00 96.75 82 ALA A C 1
ATOM 583 O O . ALA A 1 82 ? -3.565 -9.183 -13.561 1.00 96.75 82 ALA A O 1
ATOM 584 N N . GLU A 1 83 ? -4.860 -9.323 -11.756 1.00 96.69 83 GLU A N 1
ATOM 585 C CA . GLU A 1 83 ? -5.807 -10.277 -12.338 1.00 96.69 83 GLU A CA 1
ATOM 586 C C . GLU A 1 83 ? -6.664 -9.622 -13.436 1.00 96.69 83 GLU A C 1
ATOM 588 O O . GLU A 1 83 ? -6.797 -10.179 -14.528 1.00 96.69 83 GLU A O 1
ATOM 593 N N . HIS A 1 84 ? -7.156 -8.404 -13.196 1.00 97.50 84 HIS A N 1
ATOM 594 C CA . HIS A 1 84 ? -8.162 -7.753 -14.044 1.00 97.50 84 HIS A CA 1
ATOM 595 C C . HIS A 1 84 ? -7.609 -6.667 -14.983 1.00 97.50 84 HIS A C 1
ATOM 597 O O . HIS A 1 84 ? -8.334 -6.178 -15.848 1.00 97.50 84 HIS A O 1
ATOM 603 N N . SER A 1 85 ? -6.332 -6.293 -14.865 1.00 97.12 85 SER A N 1
ATOM 604 C CA . SER A 1 85 ? -5.676 -5.312 -15.734 1.00 97.12 85 SER A CA 1
ATOM 605 C C . SER A 1 85 ? -4.334 -5.841 -16.233 1.00 97.12 85 SER A C 1
ATOM 607 O O . SER A 1 85 ? -3.351 -5.917 -15.497 1.00 97.12 85 SER A O 1
ATOM 609 N N . ALA A 1 86 ? -4.273 -6.169 -17.528 1.00 95.06 86 ALA A N 1
ATOM 610 C CA . ALA A 1 86 ? -3.030 -6.594 -18.174 1.00 95.06 86 ALA A CA 1
ATOM 611 C C . ALA A 1 86 ? -1.935 -5.518 -18.090 1.00 95.06 86 ALA A C 1
ATOM 613 O O . ALA A 1 86 ? -0.765 -5.857 -17.943 1.00 95.06 86 ALA A O 1
ATOM 614 N N . TRP A 1 87 ? -2.323 -4.238 -18.123 1.00 95.81 87 TRP A N 1
ATOM 615 C CA . TRP A 1 87 ? -1.404 -3.120 -17.923 1.00 95.81 87 TRP A CA 1
ATOM 616 C C . TRP A 1 87 ? -0.800 -3.133 -16.514 1.00 95.81 87 TRP A C 1
ATOM 618 O O . TRP A 1 87 ? 0.416 -3.068 -16.374 1.00 95.81 87 TRP A O 1
ATOM 628 N N . ALA A 1 88 ? -1.618 -3.293 -15.466 1.00 96.56 88 ALA A N 1
ATOM 629 C CA . ALA A 1 88 ? -1.105 -3.355 -14.096 1.00 96.56 88 ALA A CA 1
ATOM 630 C C . ALA A 1 88 ? -0.184 -4.568 -13.888 1.00 96.56 88 ALA A C 1
ATOM 632 O O . ALA A 1 88 ? 0.877 -4.435 -13.282 1.00 96.56 88 ALA A O 1
ATOM 633 N N . ARG A 1 89 ? -0.562 -5.732 -14.437 1.00 95.31 89 ARG A N 1
ATOM 634 C CA . ARG A 1 89 ? 0.262 -6.948 -14.402 1.00 95.31 89 ARG A CA 1
ATOM 635 C C . ARG A 1 89 ? 1.645 -6.714 -15.013 1.00 95.31 89 ARG A C 1
ATOM 637 O O . ARG A 1 89 ? 2.644 -7.069 -14.395 1.00 95.31 89 ARG A O 1
ATOM 644 N N . ASP A 1 90 ? 1.697 -6.100 -16.195 1.00 94.19 90 ASP A N 1
ATOM 645 C CA . ASP A 1 90 ? 2.946 -5.804 -16.903 1.00 94.19 90 ASP A CA 1
ATOM 646 C C . ASP A 1 90 ? 3.832 -4.826 -16.118 1.00 94.19 90 ASP A C 1
ATOM 648 O O . ASP A 1 90 ? 5.002 -5.119 -15.880 1.00 94.19 90 ASP A O 1
ATOM 652 N N . ILE A 1 91 ? 3.256 -3.733 -15.604 1.00 95.69 91 ILE A N 1
ATOM 653 C CA . ILE A 1 91 ? 3.979 -2.765 -14.767 1.00 95.69 91 ILE A CA 1
ATOM 654 C C . ILE A 1 91 ? 4.573 -3.440 -13.525 1.00 95.69 91 ILE A C 1
ATOM 656 O O . ILE A 1 91 ? 5.743 -3.227 -13.207 1.00 95.69 91 ILE A O 1
ATOM 660 N N . TYR A 1 92 ? 3.810 -4.276 -12.818 1.00 95.06 92 TYR A N 1
ATOM 661 C CA . TYR A 1 92 ? 4.309 -4.959 -11.620 1.00 95.06 92 TYR A CA 1
ATOM 662 C C . TYR A 1 92 ? 5.444 -5.931 -11.949 1.00 95.06 92 TYR A C 1
ATOM 664 O O . TYR A 1 92 ? 6.473 -5.920 -11.272 1.00 95.06 92 TYR A O 1
ATOM 672 N N . ALA A 1 93 ? 5.270 -6.741 -12.993 1.00 92.00 93 ALA A N 1
ATOM 673 C CA . ALA A 1 93 ? 6.211 -7.789 -13.366 1.00 92.00 93 ALA A CA 1
ATOM 674 C C . ALA A 1 93 ? 7.506 -7.251 -13.989 1.00 92.00 93 ALA A C 1
ATOM 676 O O . ALA A 1 93 ? 8.591 -7.732 -13.662 1.00 92.00 93 ALA A O 1
ATOM 677 N N . ASN A 1 94 ? 7.394 -6.277 -14.891 1.00 89.56 94 ASN A N 1
ATOM 678 C CA . ASN A 1 94 ? 8.482 -5.900 -15.790 1.00 89.56 94 ASN A CA 1
ATOM 679 C C . ASN A 1 94 ? 9.087 -4.534 -15.467 1.00 89.56 94 ASN A C 1
ATOM 681 O O . ASN A 1 94 ? 10.274 -4.341 -15.722 1.00 89.56 94 ASN A O 1
ATOM 685 N N . GLU A 1 95 ? 8.321 -3.611 -14.878 1.00 91.56 95 GLU A N 1
ATOM 686 C CA . GLU A 1 95 ? 8.835 -2.286 -14.518 1.00 91.56 95 GLU A CA 1
ATOM 687 C C . GLU A 1 95 ? 9.195 -2.179 -13.036 1.00 91.56 95 GLU A C 1
ATOM 689 O O . GLU A 1 95 ? 10.298 -1.755 -12.706 1.00 91.56 95 GLU A O 1
ATOM 694 N N . LEU A 1 96 ? 8.320 -2.601 -12.116 1.00 93.06 96 LEU A N 1
ATOM 695 C CA . LEU A 1 96 ? 8.539 -2.388 -10.680 1.00 93.06 96 LEU A CA 1
ATOM 696 C C . LEU A 1 96 ? 9.395 -3.470 -10.015 1.00 93.06 96 LEU A C 1
ATOM 698 O O . LEU A 1 96 ? 10.287 -3.139 -9.227 1.00 93.06 96 LEU A O 1
ATOM 702 N N . LEU A 1 97 ? 9.160 -4.751 -10.319 1.00 90.06 97 LEU A N 1
ATOM 703 C CA . LEU A 1 97 ? 9.913 -5.869 -9.735 1.00 90.06 97 LEU A CA 1
ATOM 704 C C . LEU A 1 97 ? 11.445 -5.714 -9.847 1.00 90.06 97 LEU A C 1
ATOM 706 O O . LEU A 1 97 ? 12.111 -5.915 -8.830 1.00 90.06 97 LEU A O 1
ATOM 710 N N . PRO A 1 98 ? 12.037 -5.291 -10.985 1.00 88.38 98 PRO A N 1
ATOM 711 C CA . PRO A 1 98 ? 13.481 -5.053 -11.087 1.00 88.38 98 PRO A CA 1
ATOM 712 C C . PRO A 1 98 ? 14.041 -4.068 -10.052 1.00 88.38 98 PRO A C 1
ATOM 714 O O . PRO A 1 98 ? 15.191 -4.199 -9.634 1.00 88.38 98 PRO A O 1
ATOM 717 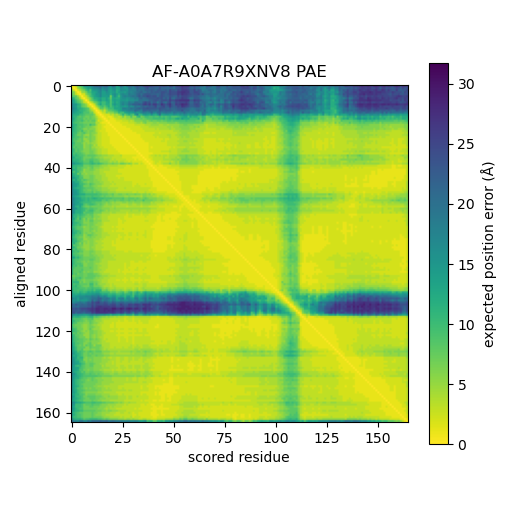N N . HIS A 1 99 ? 13.251 -3.076 -9.632 1.00 87.81 99 HIS A N 1
ATOM 718 C CA . HIS A 1 99 ? 13.679 -2.043 -8.685 1.00 87.81 99 HIS A CA 1
ATOM 719 C C . HIS A 1 99 ? 13.589 -2.493 -7.224 1.00 87.81 99 HIS A C 1
ATOM 721 O O . HIS A 1 99 ? 14.342 -2.007 -6.376 1.00 87.81 99 HIS A O 1
ATOM 727 N N . VAL A 1 100 ? 12.681 -3.425 -6.928 1.00 84.69 100 VAL A N 1
ATOM 728 C CA . VAL A 1 100 ? 12.451 -3.954 -5.576 1.00 84.69 100 VAL A CA 1
ATOM 729 C C . VAL A 1 100 ? 12.984 -5.369 -5.391 1.00 84.69 100 VAL A C 1
ATOM 731 O O . VAL A 1 100 ? 12.931 -5.895 -4.298 1.00 84.69 100 VAL A O 1
ATOM 734 N N . HIS A 1 101 ? 13.479 -6.035 -6.422 1.00 81.81 101 HIS A N 1
ATOM 735 C CA . HIS A 1 101 ? 14.197 -7.296 -6.281 1.00 81.81 101 HIS A CA 1
ATOM 736 C C . HIS A 1 101 ? 15.074 -7.511 -7.523 1.00 81.81 101 HIS A C 1
ATOM 738 O O . HIS A 1 101 ? 14.741 -8.325 -8.380 1.00 81.81 101 HIS A O 1
ATOM 744 N N . PRO A 1 102 ? 16.206 -6.791 -7.663 1.00 72.38 102 PRO A N 1
ATOM 745 C CA . PRO A 1 102 ? 17.025 -6.835 -8.881 1.00 72.38 102 PRO A CA 1
ATOM 746 C C . PRO A 1 102 ? 17.511 -8.242 -9.262 1.00 72.38 102 PRO A C 1
ATOM 748 O O . PRO A 1 102 ? 17.671 -8.552 -10.441 1.00 72.38 102 PRO A O 1
ATOM 751 N N . SER A 1 103 ? 17.710 -9.117 -8.271 1.00 67.88 103 SER A N 1
ATOM 752 C CA . SER A 1 103 ? 18.077 -10.523 -8.467 1.00 67.88 103 SER A CA 1
ATOM 753 C C . SER A 1 103 ? 16.910 -11.411 -8.922 1.00 67.88 103 SER A C 1
ATOM 755 O O . SER A 1 103 ? 17.165 -12.515 -9.399 1.00 67.88 103 SER A O 1
ATOM 757 N N . ALA A 1 104 ? 15.648 -10.950 -8.852 1.00 59.06 104 ALA A N 1
ATOM 758 C CA . ALA A 1 104 ? 14.486 -11.680 -9.387 1.00 59.06 104 ALA A CA 1
ATOM 759 C C . ALA A 1 104 ? 14.653 -11.978 -10.878 1.00 59.06 104 ALA A C 1
ATOM 761 O O . ALA A 1 104 ? 14.197 -13.007 -11.356 1.00 59.06 104 ALA A O 1
ATOM 762 N N . LEU A 1 105 ? 15.327 -11.099 -11.620 1.00 55.78 105 LEU A N 1
ATOM 763 C CA . LEU A 1 105 ? 15.456 -11.224 -13.069 1.00 55.78 105 LEU A CA 1
ATOM 764 C C . LEU A 1 105 ? 16.436 -12.317 -13.513 1.00 55.78 105 LEU A C 1
ATOM 766 O O . LEU A 1 105 ? 16.464 -12.661 -14.691 1.00 55.78 105 LEU A O 1
ATOM 770 N N . GLN A 1 106 ? 17.246 -12.863 -12.600 1.00 56.25 106 GLN A N 1
ATOM 771 C CA . GLN A 1 106 ? 18.322 -13.802 -12.935 1.00 56.25 106 GLN A CA 1
ATOM 772 C C . GLN A 1 106 ? 17.944 -15.285 -12.783 1.00 56.25 106 GLN A C 1
ATOM 774 O O . GLN A 1 106 ? 18.791 -16.146 -13.007 1.00 56.25 106 GLN A O 1
ATOM 779 N N . GLY A 1 107 ? 16.695 -15.606 -12.432 1.00 50.25 107 GLY A N 1
ATOM 780 C CA . GLY A 1 107 ? 16.289 -16.995 -12.177 1.00 50.25 107 GLY A CA 1
ATOM 781 C C . GLY A 1 107 ? 14.810 -17.312 -12.373 1.00 50.25 107 GLY A C 1
ATOM 782 O O . GLY A 1 107 ? 14.392 -18.417 -12.042 1.00 50.25 107 GLY A O 1
ATOM 783 N N . VAL A 1 108 ? 14.009 -16.383 -12.905 1.00 50.84 108 VAL A N 1
ATOM 784 C CA . VAL A 1 108 ? 12.609 -16.670 -13.235 1.00 50.84 108 VAL A CA 1
ATOM 785 C C . VAL A 1 108 ? 12.593 -17.408 -14.572 1.00 50.84 108 VAL A C 1
ATOM 787 O O . VAL A 1 108 ? 12.451 -16.821 -15.646 1.00 50.84 108 VAL A O 1
ATOM 790 N N . GLU A 1 109 ? 12.728 -18.736 -14.510 1.00 45.50 109 GLU A N 1
ATOM 791 C CA . GLU A 1 109 ? 11.940 -19.557 -15.425 1.00 45.50 109 GLU A CA 1
ATOM 792 C C . GLU A 1 109 ? 10.508 -19.016 -15.364 1.00 45.50 109 GLU A C 1
ATOM 794 O O . GLU A 1 109 ? 9.995 -18.766 -14.275 1.00 45.50 109 GLU A O 1
ATOM 799 N N . ARG A 1 110 ? 9.893 -18.783 -16.527 1.00 50.22 110 ARG A N 1
ATOM 800 C CA . ARG A 1 110 ? 8.551 -18.204 -16.768 1.00 50.22 110 ARG A CA 1
ATOM 801 C C . ARG A 1 110 ? 7.369 -18.885 -16.029 1.00 50.22 110 ARG A C 1
ATOM 803 O O . ARG A 1 110 ? 6.228 -18.732 -16.452 1.00 50.22 110 ARG A O 1
ATOM 810 N N . ALA A 1 111 ? 7.628 -19.681 -14.998 1.00 45.50 111 ALA A N 1
ATOM 811 C CA . ALA A 1 111 ? 6.682 -20.487 -14.247 1.00 45.50 111 ALA A CA 1
ATOM 812 C C . ALA A 1 111 ? 5.900 -19.702 -13.173 1.00 45.50 111 ALA A C 1
ATOM 814 O O . ALA A 1 111 ? 4.769 -20.089 -12.897 1.00 45.50 111 ALA A O 1
ATOM 815 N N . ASP A 1 112 ? 6.431 -18.592 -12.638 1.00 55.59 112 ASP A N 1
ATOM 816 C CA . ASP A 1 112 ? 5.712 -17.709 -11.702 1.00 55.59 112 ASP A CA 1
ATOM 817 C C . ASP A 1 112 ? 5.343 -16.373 -12.380 1.00 55.59 112 ASP A C 1
ATOM 819 O O . ASP A 1 112 ? 6.185 -15.738 -13.018 1.00 55.59 112 ASP A O 1
ATOM 823 N N . ASP A 1 113 ? 4.084 -15.931 -12.243 1.00 79.38 113 ASP A N 1
ATOM 824 C CA . ASP A 1 113 ? 3.632 -14.606 -12.696 1.00 79.38 113 ASP A CA 1
ATOM 825 C C . ASP A 1 113 ? 4.458 -13.524 -11.977 1.00 79.38 113 ASP A C 1
ATOM 827 O O . ASP A 1 113 ? 4.380 -13.378 -10.754 1.00 79.38 113 ASP A O 1
ATOM 831 N N . GLY A 1 114 ? 5.273 -12.768 -12.722 1.00 88.38 114 GLY A N 1
ATOM 832 C CA . GLY A 1 114 ? 6.140 -11.727 -12.163 1.00 88.38 114 GLY A CA 1
ATOM 833 C C . GLY A 1 114 ? 5.377 -10.692 -11.327 1.00 88.38 114 GLY A C 1
ATOM 834 O O . GLY A 1 114 ? 5.935 -10.140 -10.377 1.00 88.38 114 GLY A O 1
ATOM 835 N N . ALA A 1 115 ? 4.085 -10.483 -11.600 1.00 93.12 115 ALA A N 1
ATOM 836 C CA . ALA A 1 115 ? 3.237 -9.626 -10.784 1.00 93.12 115 ALA A CA 1
ATOM 837 C C . ALA A 1 115 ? 2.984 -10.216 -9.383 1.00 93.12 115 ALA A C 1
ATOM 839 O O . ALA A 1 115 ? 3.051 -9.491 -8.393 1.00 93.12 115 ALA A O 1
ATOM 840 N N . GLU A 1 116 ? 2.763 -11.529 -9.260 1.00 94.12 116 GLU A N 1
ATOM 841 C CA . GLU A 1 116 ? 2.639 -12.191 -7.951 1.00 94.12 116 GLU A CA 1
ATOM 842 C C . GLU A 1 116 ? 3.978 -12.183 -7.200 1.00 94.12 116 GLU A C 1
ATOM 844 O O . GLU A 1 116 ? 3.998 -11.984 -5.985 1.00 94.12 116 GLU A O 1
ATOM 849 N N . HIS A 1 117 ? 5.113 -12.315 -7.899 1.00 91.94 117 HIS A N 1
ATOM 850 C CA . HIS A 1 117 ? 6.432 -12.149 -7.276 1.00 91.94 117 HIS A CA 1
ATOM 851 C C . HIS A 1 117 ? 6.583 -10.735 -6.692 1.00 91.94 117 HIS A C 1
ATOM 853 O O . HIS A 1 117 ? 6.951 -10.586 -5.525 1.00 91.94 117 HIS A O 1
ATOM 859 N N . PHE A 1 118 ? 6.219 -9.695 -7.444 1.00 93.62 118 PHE A N 1
ATOM 860 C CA . PHE A 1 118 ? 6.212 -8.321 -6.938 1.00 93.62 118 PHE A CA 1
ATOM 861 C C . PHE A 1 118 ? 5.369 -8.173 -5.659 1.00 93.62 118 PHE A C 1
ATOM 863 O O . PHE A 1 118 ? 5.849 -7.620 -4.664 1.00 93.62 118 PHE A O 1
ATOM 870 N N . VAL A 1 119 ? 4.158 -8.740 -5.633 1.00 95.25 119 VAL A N 1
ATOM 871 C CA . VAL A 1 119 ? 3.303 -8.722 -4.434 1.00 95.25 119 VAL A CA 1
ATOM 872 C C . VAL A 1 119 ? 3.953 -9.464 -3.261 1.00 95.25 119 VAL A C 1
ATOM 874 O O . VAL A 1 119 ? 3.930 -8.971 -2.133 1.00 95.25 119 VAL A O 1
ATOM 877 N N . ARG A 1 120 ? 4.597 -10.611 -3.493 1.00 93.06 120 ARG A N 1
ATOM 878 C CA . ARG A 1 120 ? 5.292 -11.364 -2.434 1.00 93.06 120 ARG A CA 1
ATOM 879 C C . ARG A 1 120 ? 6.503 -10.631 -1.870 1.00 93.06 120 ARG A C 1
ATOM 881 O O . ARG A 1 120 ? 6.754 -10.729 -0.666 1.00 93.06 120 ARG A O 1
ATOM 888 N N . VAL A 1 121 ? 7.238 -9.894 -2.704 1.00 91.94 121 VAL A N 1
ATOM 889 C CA . VAL A 1 121 ? 8.325 -9.009 -2.254 1.00 91.94 121 VAL A CA 1
ATOM 890 C C . VAL A 1 121 ? 7.759 -7.922 -1.346 1.00 91.94 121 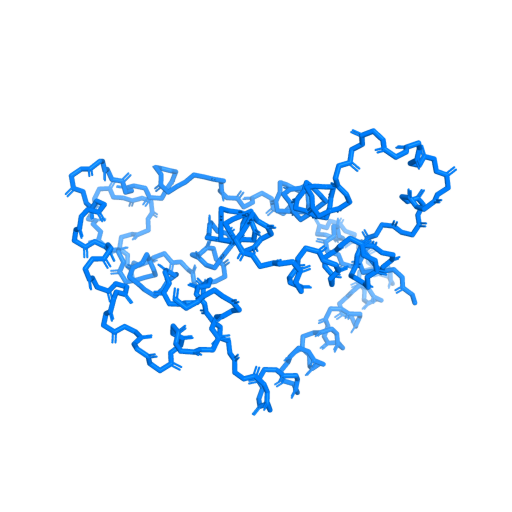VAL A C 1
ATOM 892 O O . VAL A 1 121 ? 8.267 -7.736 -0.241 1.00 91.94 121 VAL A O 1
ATOM 895 N N . TYR A 1 122 ? 6.659 -7.277 -1.748 1.00 92.69 122 TYR A N 1
ATOM 896 C CA . TYR A 1 122 ? 5.964 -6.302 -0.907 1.00 92.69 122 TYR A CA 1
ATOM 897 C C . TYR A 1 122 ? 5.550 -6.899 0.449 1.00 92.69 122 TYR A C 1
ATOM 899 O O . TYR A 1 122 ? 5.861 -6.339 1.500 1.00 92.69 122 TYR A O 1
ATOM 907 N N . GLU A 1 123 ? 4.901 -8.067 0.453 1.00 92.69 123 GLU A N 1
ATOM 908 C CA . GLU A 1 123 ? 4.496 -8.744 1.691 1.00 92.69 123 GLU A CA 1
ATOM 909 C C . GLU A 1 123 ? 5.702 -9.132 2.560 1.00 92.69 123 GLU A C 1
ATOM 911 O O . GLU A 1 123 ? 5.618 -9.101 3.787 1.00 92.69 123 GLU A O 1
ATOM 916 N N . SER A 1 124 ? 6.838 -9.487 1.949 1.00 90.69 124 SER A N 1
ATOM 917 C CA . SER A 1 124 ? 8.081 -9.757 2.676 1.00 90.69 124 SER A CA 1
ATOM 918 C C . SER A 1 124 ? 8.609 -8.516 3.385 1.00 90.69 124 SER A C 1
ATOM 920 O O . SER A 1 124 ? 8.989 -8.607 4.551 1.00 90.69 124 SER A O 1
ATOM 922 N N . ILE A 1 125 ? 8.586 -7.364 2.716 1.00 88.75 125 ILE A N 1
ATOM 923 C CA . ILE A 1 125 ? 8.976 -6.082 3.309 1.00 88.75 125 ILE A CA 1
ATOM 924 C C . ILE A 1 125 ? 8.028 -5.729 4.466 1.00 88.75 125 ILE A C 1
ATOM 926 O O . ILE A 1 125 ? 8.487 -5.435 5.566 1.00 88.75 125 ILE A O 1
ATOM 930 N N . ALA A 1 126 ? 6.710 -5.849 4.272 1.00 90.06 126 ALA A N 1
ATOM 931 C CA . ALA A 1 126 ? 5.727 -5.585 5.327 1.00 90.06 126 ALA A CA 1
ATOM 932 C C . ALA A 1 126 ? 5.945 -6.470 6.571 1.00 90.06 126 ALA A C 1
ATOM 934 O O . ALA A 1 126 ? 5.905 -5.978 7.701 1.00 90.06 126 ALA A O 1
ATOM 935 N N . ARG A 1 127 ? 6.257 -7.761 6.370 1.00 89.25 127 ARG A N 1
ATOM 936 C CA . ARG A 1 127 ? 6.619 -8.682 7.461 1.00 89.25 127 ARG A CA 1
ATOM 937 C C . ARG A 1 127 ? 7.897 -8.258 8.183 1.00 89.25 127 ARG A C 1
ATOM 939 O O . ARG A 1 127 ? 7.923 -8.296 9.407 1.00 89.25 127 ARG A O 1
ATOM 946 N N . GLN A 1 128 ? 8.933 -7.833 7.458 1.00 87.00 128 GLN A N 1
ATOM 947 C CA . GLN A 1 128 ? 10.180 -7.331 8.057 1.00 87.00 128 GLN A CA 1
ATOM 948 C C . GLN A 1 128 ? 9.946 -6.072 8.904 1.00 87.00 128 GLN A C 1
ATOM 950 O O . GLN A 1 128 ? 10.604 -5.882 9.923 1.00 87.00 128 GLN A O 1
ATOM 955 N N . CYS A 1 129 ? 8.962 -5.249 8.535 1.00 86.25 129 CYS A N 1
ATOM 956 C CA . CYS A 1 129 ? 8.539 -4.083 9.308 1.00 86.25 129 CYS A CA 1
ATOM 957 C C . CYS A 1 129 ? 7.606 -4.406 10.490 1.00 86.25 129 CYS A C 1
ATOM 959 O O . CYS A 1 129 ? 7.154 -3.478 11.158 1.00 86.25 129 CYS A O 1
ATOM 961 N N . ASN A 1 130 ? 7.294 -5.681 10.753 1.00 87.62 130 ASN A N 1
ATOM 962 C CA . ASN A 1 130 ? 6.319 -6.112 11.764 1.00 87.62 130 ASN A CA 1
ATOM 963 C C . ASN A 1 130 ? 4.931 -5.470 11.589 1.00 87.62 130 ASN A C 1
ATOM 965 O O . ASN A 1 130 ? 4.243 -5.155 12.562 1.00 87.62 130 ASN A O 1
ATOM 969 N N . VAL A 1 131 ? 4.518 -5.264 10.338 1.00 88.38 131 VAL A N 1
ATOM 970 C CA . VAL A 1 131 ? 3.201 -4.718 10.009 1.00 88.38 131 VAL A CA 1
ATOM 971 C C . VAL A 1 131 ? 2.177 -5.862 9.997 1.00 88.38 131 VAL A C 1
ATOM 973 O O . VAL A 1 131 ? 2.426 -6.886 9.354 1.00 88.38 131 VAL A O 1
ATOM 976 N N . PRO A 1 132 ? 1.031 -5.725 10.694 1.00 90.69 132 PRO A N 1
ATOM 977 C CA . PRO A 1 132 ? -0.075 -6.668 10.597 1.00 90.69 132 PRO A CA 1
ATOM 978 C C . PRO A 1 132 ? -0.463 -6.989 9.151 1.00 90.69 132 PRO A C 1
ATOM 980 O O . PRO A 1 132 ? -0.459 -6.118 8.284 1.00 90.69 132 PRO A O 1
ATOM 983 N N . SER A 1 133 ? -0.820 -8.248 8.901 1.00 90.62 133 SER A N 1
ATOM 984 C CA . SER A 1 133 ? -1.077 -8.752 7.541 1.00 90.62 133 SER A CA 1
ATOM 985 C C . SER A 1 133 ? -2.554 -9.018 7.263 1.00 90.62 133 SER A C 1
ATOM 987 O O . SER A 1 133 ? -2.940 -9.232 6.115 1.00 90.62 133 SER A O 1
ATOM 989 N N . ARG A 1 134 ? -3.394 -9.015 8.304 1.00 95.25 134 ARG A N 1
ATOM 990 C CA . ARG A 1 134 ? -4.830 -9.270 8.202 1.00 95.25 134 ARG A CA 1
ATOM 991 C C . ARG A 1 134 ? -5.609 -8.149 8.865 1.00 95.25 134 ARG A C 1
ATOM 993 O O . ARG A 1 134 ? -5.243 -7.663 9.928 1.00 95.25 134 ARG A O 1
ATOM 1000 N N . ILE A 1 135 ? -6.757 -7.802 8.291 1.00 96.12 135 ILE A N 1
ATOM 1001 C CA . ILE A 1 135 ? -7.681 -6.837 8.906 1.00 96.12 135 ILE A CA 1
ATOM 1002 C C . ILE A 1 135 ? -8.211 -7.321 10.272 1.00 96.12 135 ILE A C 1
ATOM 1004 O O . ILE A 1 135 ? -8.509 -6.515 11.149 1.00 96.12 135 ILE A O 1
ATOM 1008 N N . SER A 1 136 ? -8.242 -8.636 10.508 1.00 96.50 136 SER A N 1
ATOM 1009 C CA . SER A 1 136 ? -8.557 -9.208 11.823 1.00 96.50 136 SER A CA 1
ATOM 1010 C C . SER A 1 136 ? -7.534 -8.839 12.897 1.00 96.50 136 SER A C 1
ATOM 1012 O O . SER A 1 136 ? -7.900 -8.696 14.060 1.00 96.50 136 SER A O 1
ATOM 1014 N N . ASP A 1 137 ? -6.270 -8.638 12.515 1.00 95.44 137 ASP A N 1
ATOM 1015 C CA . ASP A 1 137 ? -5.186 -8.282 13.438 1.00 95.44 137 ASP A CA 1
ATOM 1016 C C . ASP A 1 137 ? -5.354 -6.852 13.979 1.00 95.44 137 ASP A C 1
ATOM 1018 O O . ASP A 1 137 ? -4.746 -6.489 14.982 1.00 95.44 137 ASP A O 1
ATOM 1022 N N . VAL A 1 138 ? -6.202 -6.040 13.333 1.00 96.00 138 VAL A N 1
ATOM 1023 C CA . VAL A 1 138 ? -6.564 -4.684 13.773 1.00 96.00 138 VAL A CA 1
ATOM 1024 C C . VAL A 1 138 ? -7.978 -4.608 14.362 1.00 96.00 138 VAL A C 1
ATOM 1026 O O . VAL A 1 138 ? -8.483 -3.519 14.622 1.00 96.00 138 VAL A O 1
ATOM 1029 N N . GLY A 1 139 ? -8.609 -5.759 14.622 1.00 95.94 139 GLY A N 1
ATOM 1030 C CA . GLY A 1 139 ? -9.909 -5.862 15.293 1.00 95.94 139 GLY A CA 1
ATOM 1031 C C . GLY A 1 139 ? -11.133 -5.835 14.372 1.00 95.94 139 GLY A C 1
ATOM 1032 O O . GLY A 1 139 ? -12.256 -5.849 14.877 1.00 95.94 139 GLY A O 1
ATOM 1033 N N . ILE A 1 140 ? -10.952 -5.824 13.046 1.00 97.25 140 ILE A N 1
ATOM 1034 C CA . ILE A 1 140 ? -12.067 -5.875 12.088 1.00 97.25 140 ILE A CA 1
ATOM 1035 C C . ILE A 1 140 ? -12.630 -7.298 12.042 1.00 97.25 140 ILE A C 1
ATOM 1037 O O . ILE A 1 140 ? -11.903 -8.264 11.795 1.00 97.25 140 ILE A O 1
ATOM 1041 N N . ARG A 1 141 ? -13.938 -7.432 12.278 1.00 96.62 141 ARG A N 1
ATOM 1042 C CA . ARG A 1 141 ? -14.666 -8.709 12.263 1.00 96.62 141 ARG A CA 1
ATOM 1043 C C . ARG A 1 141 ? -15.419 -8.886 10.943 1.00 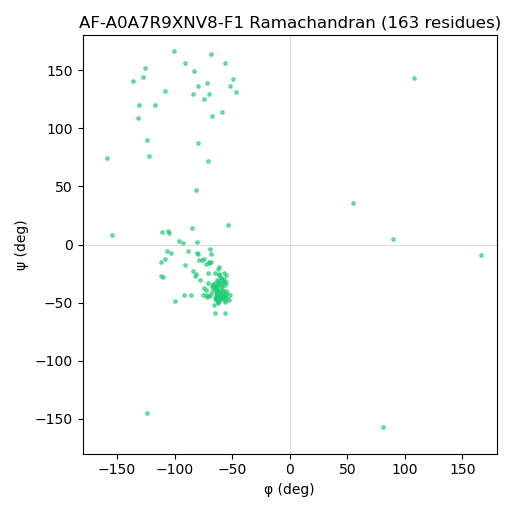96.62 141 ARG A C 1
ATOM 1045 O O . ARG A 1 141 ? -15.586 -7.938 10.184 1.00 96.62 141 ARG A O 1
ATOM 1052 N N . GLY A 1 142 ? -15.901 -10.102 10.675 1.00 96.38 142 GLY A N 1
ATOM 1053 C CA . GLY A 1 142 ? -16.658 -10.403 9.450 1.00 96.38 142 GLY A CA 1
ATOM 1054 C C . GLY A 1 142 ? -17.862 -9.478 9.242 1.00 96.38 142 GLY A C 1
ATOM 1055 O O . GLY A 1 142 ? -18.055 -8.962 8.144 1.00 96.38 142 GLY A O 1
ATOM 1056 N N . ASP A 1 143 ? -18.591 -9.181 10.317 1.00 96.69 143 ASP A N 1
ATOM 1057 C CA . ASP A 1 143 ? -19.786 -8.326 10.278 1.00 96.69 143 ASP A CA 1
ATOM 1058 C C . ASP A 1 143 ? -19.470 -6.847 9.974 1.00 96.69 143 ASP A C 1
ATOM 1060 O O . ASP A 1 143 ? -20.359 -6.088 9.598 1.00 96.69 143 ASP A O 1
ATOM 1064 N N . ASP A 1 144 ? -18.205 -6.430 10.089 1.00 96.94 144 ASP A N 1
ATOM 1065 C CA . ASP A 1 144 ? -17.767 -5.067 9.768 1.00 96.94 144 ASP A CA 1
ATOM 1066 C C . ASP A 1 144 ? -17.481 -4.880 8.271 1.00 96.94 144 ASP A C 1
ATOM 1068 O O . ASP A 1 144 ? -17.505 -3.757 7.765 1.00 96.94 144 ASP A O 1
ATOM 1072 N N . VAL A 1 145 ? -17.205 -5.973 7.549 1.00 96.94 145 VAL A N 1
ATOM 1073 C CA . VAL A 1 145 ? -16.680 -5.934 6.175 1.00 96.94 145 VAL A CA 1
ATOM 1074 C C . VAL A 1 145 ? -17.649 -5.251 5.215 1.00 96.94 145 VAL A C 1
ATOM 1076 O O . VAL A 1 145 ? -17.215 -4.442 4.399 1.00 96.94 145 VAL A O 1
ATOM 1079 N N . ALA A 1 146 ? -18.950 -5.535 5.324 1.00 97.75 146 ALA A N 1
ATOM 1080 C CA . ALA A 1 146 ? -19.959 -4.941 4.447 1.00 97.75 146 ALA A CA 1
ATOM 1081 C C . ALA A 1 146 ? -20.004 -3.409 4.588 1.00 97.75 146 ALA A C 1
ATOM 1083 O O . ALA A 1 146 ? -19.928 -2.695 3.592 1.00 97.75 146 ALA A O 1
ATOM 1084 N N . SER A 1 147 ? -20.020 -2.907 5.827 1.00 97.69 147 SER A N 1
ATOM 1085 C CA . SER A 1 147 ? -20.010 -1.467 6.116 1.00 97.69 147 SER A CA 1
ATOM 1086 C C . SER A 1 147 ? -18.724 -0.794 5.625 1.00 97.69 147 SER A C 1
ATOM 1088 O O . SER A 1 147 ? -18.771 0.253 4.980 1.00 97.69 147 SER A O 1
ATOM 1090 N N . LEU A 1 148 ? -17.562 -1.417 5.854 1.00 97.75 148 LEU A N 1
ATOM 1091 C CA . LEU A 1 148 ? -16.283 -0.901 5.357 1.00 97.75 148 LEU A CA 1
ATOM 1092 C C . LEU A 1 148 ? -16.256 -0.836 3.825 1.00 97.75 148 LEU A C 1
ATOM 1094 O O . LEU A 1 148 ? -15.793 0.160 3.270 1.00 97.75 148 LEU A O 1
ATOM 1098 N N . ALA A 1 149 ? -16.791 -1.854 3.146 1.00 96.81 149 ALA A N 1
ATOM 1099 C CA . ALA A 1 149 ? -16.889 -1.881 1.692 1.00 96.81 149 ALA A CA 1
ATOM 1100 C C . ALA A 1 149 ? -17.807 -0.767 1.164 1.00 96.81 149 ALA A C 1
ATOM 1102 O O . ALA A 1 149 ? -17.414 -0.047 0.246 1.00 96.81 149 ALA A O 1
ATOM 1103 N N . GLU A 1 150 ? -18.983 -0.566 1.767 1.00 97.75 150 GLU A N 1
ATOM 1104 C CA . GLU A 1 150 ? -19.889 0.541 1.428 1.00 97.75 150 GLU A CA 1
ATOM 1105 C C . GLU A 1 150 ? -19.200 1.902 1.594 1.00 97.75 150 GLU A C 1
ATOM 1107 O O . GLU A 1 150 ? -19.247 2.744 0.696 1.00 97.75 150 GLU A O 1
ATOM 1112 N N . GLN A 1 151 ? -18.475 2.106 2.696 1.00 97.62 151 GLN A N 1
ATOM 1113 C CA . GLN A 1 151 ? -17.711 3.333 2.929 1.00 97.62 151 GLN A CA 1
ATOM 1114 C C . GLN A 1 151 ? -16.561 3.520 1.925 1.00 97.62 151 GLN A C 1
ATOM 1116 O O . GLN A 1 151 ? -16.248 4.656 1.552 1.00 97.62 151 GLN A O 1
ATOM 1121 N N . SER A 1 152 ? -15.937 2.430 1.461 1.00 96.88 152 SER A N 1
ATOM 1122 C CA . SER A 1 152 ? -14.925 2.477 0.400 1.00 96.88 152 SER A CA 1
ATOM 1123 C C . SER A 1 152 ? -15.523 2.937 -0.929 1.00 96.88 152 SER A C 1
ATOM 1125 O O . SER A 1 152 ? -14.891 3.733 -1.619 1.00 96.88 152 SER A O 1
ATOM 1127 N N . GLN A 1 153 ? -16.748 2.515 -1.271 1.00 95.88 153 GLN A N 1
ATOM 1128 C CA . GLN A 1 153 ? -17.431 2.935 -2.507 1.00 95.88 153 GLN A CA 1
ATOM 1129 C C . GLN A 1 153 ? -17.683 4.450 -2.561 1.00 95.88 153 GLN A C 1
ATOM 1131 O O . GLN A 1 153 ? -17.718 5.041 -3.639 1.00 95.88 153 GLN A O 1
ATOM 1136 N N . LEU A 1 154 ? -17.788 5.110 -1.402 1.00 97.00 154 LEU A N 1
ATOM 1137 C CA . LEU A 1 154 ? -17.924 6.567 -1.323 1.00 97.00 154 LEU A CA 1
ATOM 1138 C C . LEU A 1 154 ? -16.633 7.310 -1.713 1.00 97.00 154 LEU A C 1
ATOM 1140 O O . LEU A 1 154 ? -16.680 8.505 -2.003 1.00 97.00 154 LEU A O 1
ATOM 1144 N N . GLN A 1 155 ? -15.483 6.627 -1.775 1.00 96.94 155 GLN A N 1
ATOM 1145 C CA . GLN A 1 155 ? -14.189 7.212 -2.151 1.00 96.94 155 GLN A CA 1
ATOM 1146 C C . GLN A 1 155 ? -14.025 7.337 -3.678 1.00 96.94 155 GLN A C 1
ATOM 1148 O O . GLN A 1 155 ? -12.986 6.994 -4.247 1.00 96.94 155 GLN A O 1
ATOM 1153 N N . THR A 1 156 ? -15.048 7.857 -4.359 1.00 94.81 156 THR A N 1
ATOM 1154 C CA . THR A 1 156 ? -15.162 7.901 -5.830 1.00 94.81 156 THR A CA 1
ATOM 1155 C C . THR A 1 156 ? -13.978 8.588 -6.514 1.00 94.81 156 THR A C 1
ATOM 1157 O O . THR A 1 156 ? -13.464 8.088 -7.513 1.00 94.81 156 THR A O 1
ATOM 1160 N N . ARG A 1 157 ? -13.474 9.687 -5.933 1.00 95.25 157 ARG A N 1
ATOM 1161 C CA . ARG A 1 157 ? -12.301 10.431 -6.433 1.00 95.25 157 ARG A CA 1
ATOM 1162 C C . ARG A 1 157 ? -11.027 9.581 -6.504 1.00 95.25 157 ARG A C 1
ATOM 1164 O O . ARG A 1 157 ? -10.146 9.885 -7.300 1.00 95.25 157 ARG A O 1
ATOM 1171 N N . LEU A 1 158 ? -10.899 8.574 -5.643 1.00 95.50 158 LEU A N 1
ATOM 1172 C CA . LEU A 1 158 ? -9.748 7.670 -5.630 1.00 95.50 158 LEU A CA 1
ATOM 1173 C C . LEU A 1 158 ? -10.009 6.446 -6.504 1.00 95.50 158 LEU A C 1
ATOM 1175 O O . LEU A 1 158 ? -9.140 6.047 -7.272 1.00 95.50 158 LEU A O 1
ATOM 1179 N N . LEU A 1 159 ? -11.211 5.874 -6.413 1.00 96.19 159 LEU A N 1
ATOM 1180 C CA . LEU A 1 159 ? -11.582 4.677 -7.167 1.00 96.19 159 LEU A CA 1
ATOM 1181 C C . LEU A 1 159 ? -11.487 4.886 -8.682 1.00 96.19 159 LEU A C 1
ATOM 1183 O O . LEU A 1 159 ? -10.998 3.999 -9.371 1.00 96.19 159 LEU A O 1
ATOM 1187 N N . VAL A 1 160 ? -11.838 6.074 -9.188 1.00 95.94 160 VAL A N 1
ATOM 1188 C CA . VAL A 1 160 ? -11.740 6.401 -10.624 1.00 95.94 160 VAL A CA 1
ATOM 1189 C C . VAL A 1 160 ? -10.307 6.344 -11.180 1.00 95.94 160 VAL A C 1
ATOM 1191 O O . VAL A 1 160 ? -10.128 6.216 -12.386 1.00 95.94 160 VAL A O 1
ATOM 1194 N N . ASN A 1 161 ? -9.282 6.415 -10.322 1.00 95.75 161 ASN A N 1
ATOM 1195 C CA . ASN A 1 161 ? -7.878 6.328 -10.742 1.00 95.75 161 ASN A CA 1
ATOM 1196 C C . ASN A 1 161 ? -7.360 4.880 -10.783 1.00 95.75 161 ASN A C 1
ATOM 1198 O O . ASN A 1 161 ? -6.206 4.655 -11.145 1.00 95.75 161 ASN A O 1
ATOM 1202 N N . ASN A 1 162 ? -8.151 3.896 -10.344 1.00 97.38 162 ASN A N 1
ATOM 1203 C CA . ASN A 1 162 ? -7.717 2.505 -10.315 1.00 97.38 162 ASN A CA 1
ATOM 1204 C C . ASN A 1 162 ? -7.642 1.929 -11.743 1.00 97.38 162 ASN A C 1
ATOM 1206 O O . ASN A 1 162 ? -8.538 2.182 -12.543 1.00 97.38 162 ASN A O 1
ATOM 1210 N N . PRO A 1 163 ? -6.617 1.123 -12.086 1.00 95.88 163 PRO A N 1
ATOM 1211 C CA . PRO A 1 163 ? -6.470 0.558 -13.434 1.00 95.88 163 PRO A CA 1
ATOM 1212 C C . PRO A 1 163 ? -7.518 -0.507 -13.787 1.00 95.88 163 PRO A C 1
ATOM 1214 O O . PRO A 1 163 ? -7.512 -1.025 -14.904 1.00 95.88 163 PRO A O 1
ATOM 1217 N N . VAL A 1 164 ? -8.378 -0.857 -12.831 1.00 94.12 164 VAL A N 1
ATOM 1218 C CA . VAL A 1 164 ? -9.573 -1.674 -13.021 1.00 94.12 164 VAL A CA 1
ATOM 1219 C C . VAL A 1 164 ? -10.766 -0.795 -12.668 1.00 94.12 164 VAL A C 1
ATOM 1221 O O . VAL A 1 164 ? -10.817 -0.289 -11.541 1.00 94.12 164 VAL A O 1
ATOM 1224 N N . ALA A 1 165 ? -11.651 -0.607 -13.649 1.00 71.00 165 ALA A N 1
ATOM 1225 C CA . ALA A 1 165 ? -12.885 0.168 -13.540 1.00 71.00 165 ALA A CA 1
ATOM 1226 C C . ALA A 1 165 ? -13.979 -0.587 -12.775 1.00 71.00 165 ALA A C 1
ATOM 1228 O O . ALA A 1 165 ? -14.010 -1.836 -12.876 1.00 71.00 165 ALA A O 1
#

Organism: NCBI:txid41880